Protein AF-A0A3B5AH09-F1 (afdb_monomer)

pLDDT: mean 79.64, std 13.55, range [48.19, 97.5]

Sequence (82 aa):
MKTKDAEKLKVFFSAVYAFGVWTTIGSLLYLRYMGRFEDIRDNPYRVVYETAHTKTVIVYKKDFVPYTTRLFNFFNSFTGNK

InterPro domains:
  IPR038831 Sma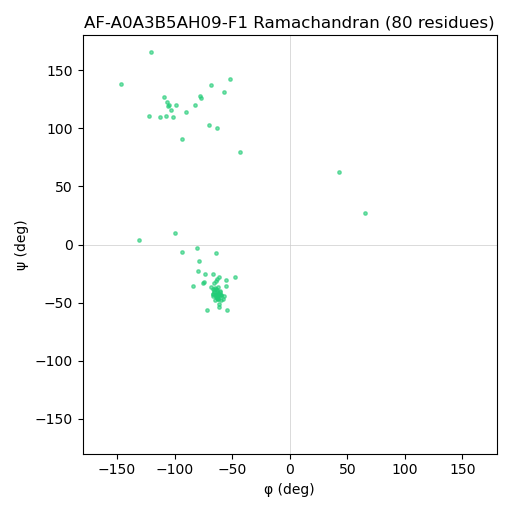ll integral membrane protein 26 [PTHR40386] (5-80)

Organism: NCBI:txid144197

Mean predicted aligned error: 15.62 Å

Secondary structure (DSSP, 8-state):
--HHHHHHHHHHHHHHHHHHHHHHHHHHHHHHHHHHHHTT---TTEEEEEETTEEEEEEPPTT---HHHHHHHHHHHHHT--

Foldseek 3Di:
DDPVVVVVVVVVVVVVVVVVVVVVVVVVVVCVVVVVVVVPDPQPQWDWDDDPPDIDTDHDDPPDDPPVNVVVVVVCVVVPDD

Nearest PDB structures (foldseek):
  7t10-assembly1_R  TM=3.585E-01  e=6.479E+00  Homo sapiens
  8y45-assembly1_A  TM=3.200E-01  e=9.081E+00  Homo sapiens

Solvent-accessible surface area (backbone atoms only — not comparable to full-atom values): 5063 Å² total; per-residue (Å²): 131,62,72,71,58,57,54,51,49,53,54,49,56,50,51,52,49,54,50,51,55,51,51,54,53,49,48,53,53,48,50,59,53,53,58,56,58,63,76,68,56,90,51,96,48,58,48,74,49,77,54,102,88,47,78,49,76,47,71,62,62,88,88,69,72,53,68,69,56,54,50,50,51,54,54,48,64,72,66,57,85,124

Radius of gyration: 25.63 Å; Cα contacts (8 Å, |Δi|>4): 23; chains: 1; bounding box: 50×52×58 Å

Structure (mmCIF, N/CA/C/O backbone):
data_AF-A0A3B5AH09-F1
#
_entry.id   AF-A0A3B5AH09-F1
#
loop_
_atom_site.group_PDB
_atom_site.id
_atom_site.type_symbol
_at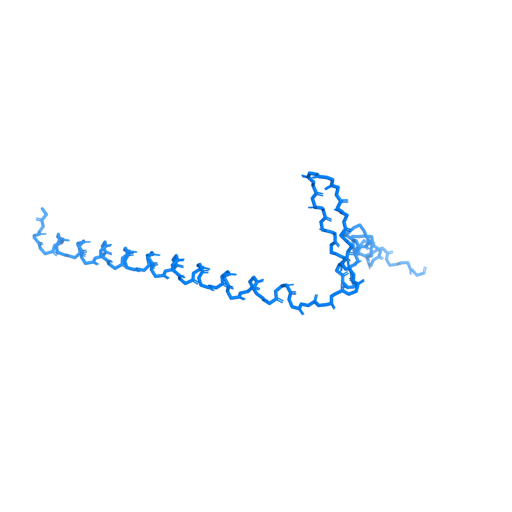om_site.label_atom_id
_atom_site.label_alt_id
_atom_site.label_comp_id
_atom_site.label_asym_id
_atom_site.label_entity_id
_atom_site.label_seq_id
_atom_site.pdbx_PDB_ins_code
_atom_site.Cartn_x
_atom_site.Cartn_y
_atom_site.Cartn_z
_atom_site.occupancy
_atom_site.B_iso_or_equiv
_atom_site.auth_seq_id
_atom_site.auth_comp_id
_atom_site.auth_asym_id
_atom_site.auth_atom_id
_atom_site.pdbx_PDB_model_num
ATOM 1 N N . MET A 1 1 ? -30.384 8.837 22.701 1.00 55.50 1 MET A N 1
ATOM 2 C CA . MET A 1 1 ? -29.146 8.027 22.602 1.00 55.50 1 MET A CA 1
ATOM 3 C C . MET A 1 1 ? -28.465 8.028 23.958 1.00 55.50 1 MET A C 1
ATOM 5 O O . MET A 1 1 ? -28.334 9.101 24.537 1.00 55.50 1 MET A O 1
ATOM 9 N N . LYS A 1 2 ? -28.105 6.859 24.506 1.00 73.94 2 LYS A N 1
ATOM 10 C CA . LYS A 1 2 ? -27.404 6.790 25.797 1.00 73.94 2 LYS A CA 1
ATOM 11 C C . LYS A 1 2 ? -25.997 7.363 25.618 1.00 73.94 2 LYS A C 1
ATOM 13 O O . LYS A 1 2 ? -25.322 7.058 24.643 1.00 73.94 2 LYS A O 1
ATOM 18 N N . THR A 1 3 ? -25.537 8.167 26.568 1.00 77.00 3 THR A N 1
ATOM 19 C CA . THR A 1 3 ? -24.202 8.797 26.549 1.00 77.00 3 THR A CA 1
ATOM 20 C C . THR A 1 3 ? -23.058 7.783 26.402 1.00 77.00 3 THR A C 1
ATOM 22 O O . THR A 1 3 ? -22.068 8.066 25.736 1.00 77.00 3 THR A O 1
ATOM 25 N N . LYS A 1 4 ? -23.245 6.558 26.910 1.00 77.19 4 LYS A N 1
ATOM 26 C CA . LYS A 1 4 ? -22.314 5.424 26.752 1.00 77.19 4 LYS A CA 1
ATOM 27 C C . LYS A 1 4 ? -22.122 4.969 25.299 1.00 77.19 4 LYS A C 1
ATOM 29 O O . LYS A 1 4 ? -21.053 4.474 24.949 1.00 77.19 4 LYS A O 1
ATOM 34 N N . ASP A 1 5 ? -23.128 5.139 24.444 1.00 81.19 5 ASP A N 1
ATOM 35 C CA . ASP A 1 5 ? -23.031 4.768 23.026 1.00 81.19 5 ASP A CA 1
ATOM 36 C C . ASP A 1 5 ? -22.179 5.785 22.253 1.00 81.19 5 ASP A C 1
ATOM 38 O O . ASP A 1 5 ? -21.429 5.422 21.347 1.00 81.19 5 ASP A O 1
ATOM 42 N N . ALA A 1 6 ? -22.228 7.057 22.663 1.00 83.31 6 ALA A N 1
ATOM 43 C CA . ALA A 1 6 ? -21.413 8.116 22.078 1.00 83.31 6 ALA A CA 1
ATOM 44 C C . ALA A 1 6 ? -19.917 7.936 22.391 1.00 83.31 6 ALA A C 1
ATOM 46 O O . ALA A 1 6 ? -19.072 8.200 21.537 1.00 83.31 6 ALA A O 1
ATOM 47 N N . GLU A 1 7 ? -19.575 7.453 23.586 1.00 87.12 7 GLU A N 1
ATOM 48 C CA . GLU A 1 7 ? -18.185 7.152 23.955 1.00 87.12 7 GLU A CA 1
ATOM 49 C C . GLU A 1 7 ? -17.617 5.980 23.148 1.00 87.12 7 GLU A C 1
ATOM 51 O O . GLU A 1 7 ? -16.507 6.077 22.622 1.00 87.12 7 GLU A O 1
ATOM 56 N N . LYS A 1 8 ? -18.398 4.908 22.956 1.00 89.69 8 LYS A N 1
ATOM 57 C CA . LYS A 1 8 ? -17.990 3.769 22.116 1.00 89.69 8 LYS A CA 1
ATOM 58 C C . LYS A 1 8 ? -17.728 4.174 20.666 1.00 89.69 8 LYS A C 1
ATOM 60 O O . LYS A 1 8 ? -16.749 3.717 20.080 1.00 89.69 8 LYS A O 1
ATOM 65 N N . LEU A 1 9 ? -18.561 5.051 20.102 1.00 88.81 9 LEU A N 1
ATOM 66 C CA . LEU A 1 9 ? -18.372 5.561 18.742 1.00 88.81 9 LEU A CA 1
ATOM 67 C C . LEU A 1 9 ? -17.054 6.328 18.598 1.00 88.81 9 LEU A C 1
ATOM 69 O O . LEU A 1 9 ? -16.327 6.103 17.635 1.00 88.81 9 LEU A O 1
ATOM 73 N N . LYS A 1 10 ? -16.692 7.172 19.571 1.00 92.88 10 LYS A N 1
ATOM 74 C CA . LYS A 1 10 ? -15.407 7.896 19.555 1.00 92.88 10 LYS A CA 1
ATOM 75 C C . LYS A 1 10 ? -14.211 6.944 19.558 1.00 92.88 10 LYS A C 1
ATOM 77 O O . LYS A 1 10 ? -13.272 7.140 18.790 1.00 92.88 10 LYS A O 1
ATOM 82 N N . VAL A 1 11 ? -14.260 5.902 20.389 1.00 94.44 11 VAL A N 1
ATOM 83 C CA . VAL A 1 11 ? -13.203 4.880 20.452 1.00 94.44 11 VAL A CA 1
ATOM 84 C C . VAL A 1 11 ? -13.102 4.117 19.131 1.00 94.44 11 VAL A C 1
ATOM 86 O O . VAL A 1 11 ? -12.000 3.929 18.622 1.00 94.4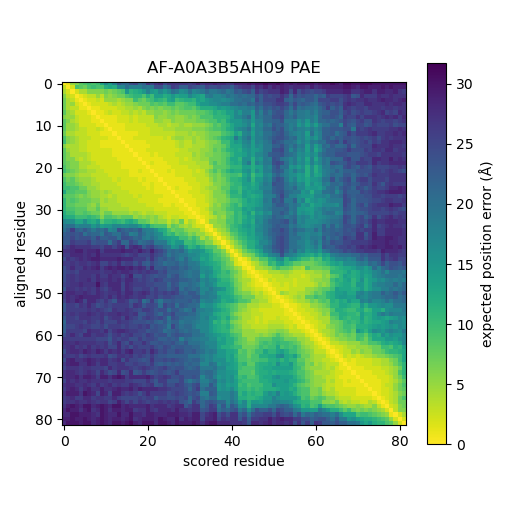4 11 VAL A O 1
ATOM 89 N N . PHE A 1 12 ? -14.237 3.741 18.538 1.00 92.88 12 PHE A N 1
ATOM 90 C CA . PHE A 1 12 ? -14.267 3.068 17.242 1.00 92.88 12 PHE A CA 1
ATOM 91 C C . PHE A 1 12 ? -13.663 3.932 16.127 1.00 92.88 12 PHE A C 1
ATOM 93 O O . PHE A 1 12 ? -12.758 3.481 15.430 1.00 92.88 12 PHE A O 1
ATOM 100 N N . PHE A 1 13 ? -14.097 5.189 15.989 1.00 95.69 13 PHE A N 1
ATOM 101 C CA . PHE A 1 13 ? -13.559 6.089 14.965 1.00 95.69 13 PHE A CA 1
ATOM 102 C C . PHE A 1 13 ? -12.061 6.363 15.155 1.00 95.69 13 PHE A C 1
ATOM 104 O O . PHE A 1 13 ? -11.324 6.406 14.171 1.00 95.69 13 PHE A O 1
ATOM 111 N N . SER A 1 14 ? -11.594 6.475 16.403 1.00 95.31 14 SER A N 1
ATOM 112 C CA . SER A 1 14 ? -10.165 6.597 16.716 1.00 95.31 14 SER A CA 1
ATOM 113 C C . SER A 1 14 ? -9.373 5.359 16.276 1.00 95.31 14 SER A C 1
ATOM 115 O O . SER A 1 14 ? -8.346 5.483 15.608 1.00 95.31 14 SER A O 1
ATOM 117 N N . ALA A 1 15 ? -9.881 4.157 16.571 1.00 96.38 15 ALA A N 1
ATOM 118 C CA . ALA A 1 15 ? -9.244 2.906 16.165 1.00 96.38 15 ALA A CA 1
ATOM 119 C C . ALA A 1 15 ? -9.178 2.759 14.635 1.00 96.38 15 ALA A C 1
ATOM 121 O O . ALA A 1 15 ? -8.133 2.388 14.099 1.00 96.38 15 ALA A O 1
ATOM 122 N N . VAL A 1 16 ? -10.258 3.103 13.924 1.00 97.06 16 VAL A N 1
ATOM 123 C CA . VAL A 1 16 ? -10.300 3.085 12.451 1.00 97.06 16 VAL A CA 1
ATOM 124 C C . VAL A 1 16 ? -9.289 4.069 11.862 1.00 97.06 16 VAL A C 1
ATOM 126 O O . VAL A 1 16 ? -8.577 3.721 10.921 1.00 97.06 16 VAL A O 1
ATOM 129 N N . TYR A 1 17 ? -9.176 5.270 12.434 1.00 96.31 17 TYR A N 1
ATOM 130 C CA . TYR A 1 17 ? -8.205 6.266 11.985 1.00 96.31 17 TYR A CA 1
ATOM 131 C C . TYR A 1 17 ? -6.762 5.798 12.200 1.00 96.31 17 TYR A C 1
ATOM 133 O O . TYR A 1 17 ? -5.954 5.847 11.274 1.00 96.31 17 TYR A O 1
ATOM 141 N N . ALA A 1 18 ? -6.446 5.292 13.395 1.00 96.75 18 ALA A N 1
ATOM 142 C CA . ALA A 1 18 ? -5.117 4.778 13.712 1.00 96.75 18 ALA A CA 1
ATOM 143 C C . ALA A 1 18 ? -4.725 3.613 12.791 1.00 96.75 18 ALA A C 1
ATOM 145 O O . ALA A 1 18 ? -3.613 3.591 12.261 1.00 96.75 18 ALA A O 1
ATOM 146 N N . PHE A 1 19 ? -5.653 2.684 12.547 1.00 97.50 19 PHE A N 1
ATOM 147 C CA . PHE A 1 19 ? -5.439 1.577 11.621 1.00 97.50 19 PHE A CA 1
ATOM 148 C C . PHE A 1 19 ? -5.205 2.078 10.192 1.00 97.50 19 PHE A C 1
ATOM 150 O O . PHE A 1 19 ? -4.227 1.686 9.560 1.00 97.50 19 PHE A O 1
ATOM 157 N N . GLY A 1 20 ? -6.042 3.003 9.713 1.00 96.88 20 GLY A N 1
ATOM 158 C CA . GLY A 1 20 ? -5.886 3.629 8.403 1.00 96.88 20 GLY A CA 1
ATOM 159 C C . GLY A 1 20 ? -4.500 4.246 8.236 1.00 96.88 20 GLY A C 1
ATOM 160 O O . GLY A 1 20 ? -3.750 3.826 7.360 1.00 96.88 20 GLY A O 1
ATOM 161 N N . VAL A 1 21 ? -4.106 5.154 9.132 1.00 97.50 21 VAL A N 1
ATOM 162 C CA . VAL A 1 21 ? -2.792 5.818 9.087 1.00 97.50 21 VAL A CA 1
ATOM 163 C C . VAL A 1 21 ? -1.642 4.807 9.103 1.00 97.50 21 VAL A C 1
ATOM 165 O O . VAL A 1 21 ? -0.709 4.928 8.305 1.00 97.50 21 VAL A O 1
ATOM 168 N N . TRP A 1 22 ? -1.711 3.781 9.956 1.00 95.75 22 TRP A N 1
ATOM 169 C CA . TRP A 1 22 ? -0.659 2.767 10.039 1.00 95.75 22 TRP A CA 1
ATOM 170 C C . TRP A 1 22 ? -0.556 1.918 8.766 1.00 95.75 22 TRP A C 1
ATOM 172 O O . TRP A 1 22 ? 0.551 1.635 8.307 1.00 95.75 22 TRP A O 1
ATOM 182 N N . THR A 1 23 ? -1.684 1.566 8.139 1.00 96.19 23 THR A N 1
ATOM 183 C CA . THR A 1 23 ? -1.677 0.837 6.858 1.00 96.19 23 THR A CA 1
ATOM 184 C C . THR A 1 23 ? -1.090 1.667 5.719 1.00 96.19 23 THR A C 1
ATOM 186 O O . THR A 1 23 ? -0.308 1.136 4.929 1.00 96.19 23 THR A O 1
ATOM 189 N N . THR A 1 24 ? -1.378 2.971 5.655 1.00 96.06 24 THR A N 1
ATOM 190 C CA . THR A 1 24 ? -0.812 3.857 4.626 1.00 96.06 24 THR A CA 1
ATOM 191 C C . THR A 1 24 ? 0.697 4.012 4.798 1.00 96.06 24 THR A C 1
ATOM 193 O O . THR A 1 24 ? 1.442 3.897 3.824 1.00 96.06 24 THR A O 1
ATOM 196 N N . ILE A 1 25 ? 1.165 4.211 6.037 1.00 96.44 25 ILE A N 1
ATOM 197 C CA . ILE A 1 25 ? 2.599 4.289 6.357 1.00 96.44 25 ILE A CA 1
ATOM 198 C C . ILE A 1 25 ? 3.291 2.960 6.032 1.00 96.44 25 ILE A C 1
ATOM 200 O O . IL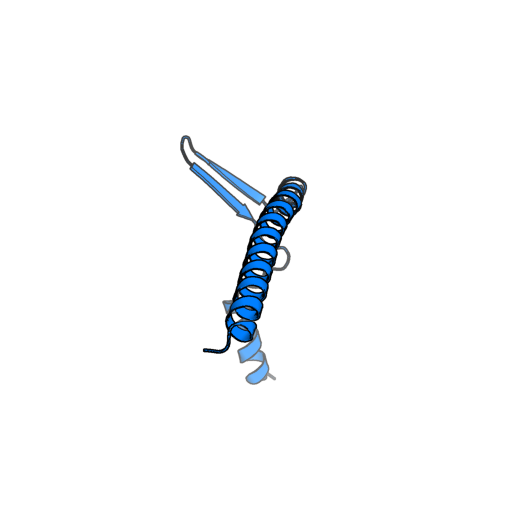E A 1 25 ? 4.334 2.955 5.377 1.00 96.44 25 ILE A O 1
ATOM 204 N N . GLY A 1 26 ? 2.698 1.834 6.437 1.00 94.44 26 GLY A N 1
ATOM 205 C CA . GLY A 1 26 ? 3.210 0.498 6.137 1.00 94.44 26 GLY A CA 1
ATOM 206 C C . GLY A 1 26 ? 3.311 0.233 4.635 1.00 94.44 26 GLY A C 1
ATOM 207 O O . GLY A 1 26 ? 4.340 -0.252 4.174 1.00 94.44 26 GLY A O 1
ATOM 208 N N . SER A 1 27 ? 2.296 0.624 3.860 1.00 92.44 27 SER A N 1
ATOM 209 C CA . SER A 1 27 ? 2.293 0.509 2.397 1.00 92.44 27 SER A CA 1
ATOM 210 C C . SER A 1 27 ? 3.398 1.351 1.753 1.00 92.44 27 SER A C 1
ATOM 212 O O . SER A 1 27 ? 4.158 0.849 0.925 1.00 92.44 27 SER A O 1
ATOM 214 N N . LEU A 1 28 ? 3.570 2.605 2.186 1.00 91.88 28 LEU A N 1
ATOM 215 C CA . LEU A 1 28 ? 4.640 3.475 1.686 1.00 91.88 28 LEU A CA 1
ATOM 216 C C . LEU A 1 28 ? 6.034 2.918 2.002 1.00 91.88 28 LEU A C 1
ATOM 218 O O . LEU A 1 28 ? 6.914 2.925 1.138 1.00 91.88 28 LEU A O 1
ATOM 222 N N . LEU A 1 29 ? 6.245 2.409 3.219 1.00 92.19 29 LEU A N 1
ATOM 223 C CA . LEU A 1 29 ? 7.506 1.770 3.600 1.00 92.19 29 LEU A CA 1
ATOM 224 C C . LEU A 1 29 ? 7.743 0.473 2.820 1.00 92.19 29 LEU A C 1
ATOM 226 O O . LEU A 1 29 ? 8.861 0.246 2.358 1.00 92.19 29 LEU A O 1
ATOM 230 N N . TYR A 1 30 ? 6.705 -0.340 2.623 1.00 89.50 30 TYR A N 1
ATOM 231 C CA . TYR A 1 30 ? 6.772 -1.577 1.849 1.00 89.50 30 TYR A CA 1
ATOM 232 C C . TYR A 1 30 ? 7.134 -1.312 0.385 1.00 89.50 30 TYR A C 1
ATOM 234 O O . TYR A 1 30 ? 8.054 -1.940 -0.135 1.00 89.50 30 TYR A O 1
ATOM 242 N N . LEU A 1 31 ? 6.489 -0.336 -0.260 1.00 87.19 31 LEU A N 1
ATOM 243 C CA . LEU A 1 31 ? 6.809 0.068 -1.631 1.00 87.19 31 LEU A CA 1
ATOM 244 C C . LEU A 1 31 ? 8.226 0.633 -1.737 1.00 87.19 31 LEU A C 1
ATOM 246 O O . LEU A 1 31 ? 8.954 0.295 -2.667 1.00 87.19 31 LEU A O 1
ATOM 250 N N . ARG A 1 32 ? 8.666 1.442 -0.765 1.00 82.50 32 ARG A N 1
ATOM 251 C CA . ARG A 1 32 ? 10.042 1.959 -0.740 1.00 82.50 32 ARG A CA 1
ATOM 252 C C . ARG A 1 32 ? 11.079 0.853 -0.536 1.00 82.50 32 ARG A C 1
ATOM 254 O O . ARG A 1 32 ? 12.193 0.975 -1.041 1.00 82.50 32 ARG A O 1
ATOM 261 N N . TYR A 1 33 ? 10.740 -0.187 0.220 1.00 79.44 33 TYR A N 1
ATOM 262 C CA . TYR A 1 33 ? 11.590 -1.354 0.422 1.00 79.44 33 TYR A CA 1
ATOM 263 C C . TYR A 1 33 ? 11.642 -2.209 -0.849 1.00 79.44 33 TYR A C 1
ATOM 265 O O . TYR A 1 33 ? 12.722 -2.377 -1.405 1.00 79.44 33 TYR A O 1
ATOM 273 N N . MET A 1 34 ? 10.492 -2.655 -1.369 1.00 72.75 34 MET A N 1
ATOM 274 C CA . MET A 1 34 ? 10.382 -3.476 -2.586 1.00 72.75 34 MET A CA 1
ATOM 275 C C . MET A 1 34 ? 10.942 -2.783 -3.834 1.00 72.75 34 MET A C 1
ATOM 277 O O . MET A 1 34 ? 11.670 -3.418 -4.592 1.00 72.75 34 MET A O 1
ATOM 281 N N . GLY A 1 35 ? 10.708 -1.478 -4.004 1.00 64.00 35 GLY A N 1
ATOM 282 C CA . GLY A 1 35 ? 11.250 -0.707 -5.127 1.00 64.00 35 GLY A CA 1
ATOM 283 C C . GLY A 1 35 ? 12.782 -0.665 -5.160 1.00 64.00 35 GLY A C 1
ATOM 284 O O . GLY A 1 35 ? 13.367 -0.623 -6.236 1.00 64.00 35 GLY A O 1
ATOM 285 N N . ARG A 1 36 ? 13.463 -0.774 -4.005 1.00 55.59 36 ARG A N 1
ATOM 286 C CA . ARG A 1 36 ? 14.932 -0.922 -3.979 1.00 55.59 36 ARG A CA 1
ATOM 287 C C . ARG A 1 36 ? 15.402 -2.313 -4.407 1.00 55.59 36 ARG A C 1
ATOM 289 O O . ARG A 1 36 ? 16.526 -2.428 -4.877 1.00 55.59 36 ARG A O 1
ATOM 296 N N . PHE A 1 37 ? 14.590 -3.362 -4.258 1.00 52.09 37 PHE A N 1
ATOM 297 C CA . PHE A 1 37 ? 14.959 -4.708 -4.725 1.00 52.09 37 PHE A CA 1
ATOM 298 C C . PHE A 1 37 ? 14.763 -4.890 -6.230 1.00 52.09 37 PHE A C 1
ATOM 300 O O . PHE A 1 37 ? 15.411 -5.759 -6.814 1.00 52.09 37 PHE A O 1
ATOM 307 N N . GLU A 1 38 ? 13.897 -4.093 -6.857 1.00 53.53 38 GLU A N 1
ATOM 308 C CA . GLU A 1 38 ? 13.654 -4.151 -8.302 1.00 53.53 38 GLU A CA 1
ATOM 309 C C . GLU A 1 38 ? 14.800 -3.535 -9.118 1.00 53.53 38 GLU A C 1
ATOM 311 O O . GLU A 1 38 ? 15.142 -4.071 -10.171 1.00 53.53 38 GLU A O 1
ATOM 316 N N . ASP A 1 39 ? 15.477 -2.506 -8.596 1.00 54.12 39 ASP A N 1
ATOM 317 C CA . ASP A 1 39 ? 16.650 -1.900 -9.249 1.00 54.12 39 ASP A CA 1
ATOM 318 C C . ASP A 1 39 ? 17.959 -2.703 -9.074 1.00 54.12 39 ASP A C 1
ATOM 320 O O . ASP A 1 39 ? 18.917 -2.469 -9.806 1.00 54.12 39 ASP A O 1
ATOM 324 N N . ILE A 1 40 ? 18.018 -3.676 -8.152 1.00 50.19 40 ILE A N 1
ATOM 325 C CA . ILE A 1 40 ? 19.246 -4.453 -7.854 1.00 50.19 40 ILE A CA 1
ATOM 326 C C . ILE A 1 40 ? 19.331 -5.767 -8.657 1.00 50.19 40 ILE A C 1
ATOM 328 O O . ILE A 1 40 ? 20.354 -6.450 -8.642 1.00 50.19 40 ILE A O 1
ATOM 332 N N . ARG A 1 41 ? 18.294 -6.151 -9.409 1.00 50.22 41 ARG A N 1
ATOM 333 C CA . ARG A 1 41 ? 18.349 -7.375 -10.223 1.00 50.22 41 ARG A CA 1
ATOM 334 C C . ARG A 1 41 ? 18.797 -7.045 -11.633 1.00 50.22 41 ARG A C 1
ATOM 336 O O . ARG A 1 41 ? 17.982 -6.761 -12.504 1.00 50.22 41 ARG A O 1
ATOM 343 N N . ASP A 1 42 ? 20.109 -7.120 -11.800 1.00 56.59 42 ASP A N 1
ATOM 344 C CA . ASP A 1 42 ? 20.857 -7.341 -13.034 1.00 56.59 42 ASP A CA 1
ATOM 345 C C . ASP A 1 42 ? 20.179 -8.446 -13.875 1.00 56.59 42 ASP A C 1
ATOM 347 O O . ASP A 1 42 ? 20.466 -9.639 -13.769 1.00 56.59 42 ASP A O 1
ATOM 351 N N . ASN A 1 43 ? 19.119 -8.067 -14.590 1.00 57.44 43 ASN A N 1
ATOM 352 C CA . ASN A 1 43 ? 18.244 -8.985 -15.297 1.00 57.44 43 ASN A CA 1
ATOM 353 C C . ASN A 1 43 ? 18.638 -8.941 -16.778 1.00 57.44 43 ASN A C 1
ATOM 355 O O . ASN A 1 43 ? 18.342 -7.940 -17.437 1.00 57.44 43 ASN A O 1
ATOM 359 N N . PRO A 1 44 ? 19.246 -10.008 -17.333 1.00 62.47 44 PRO A N 1
ATOM 360 C CA . PRO A 1 44 ? 19.697 -10.036 -18.728 1.00 62.47 44 PRO A CA 1
ATOM 361 C C . PRO A 1 44 ? 18.542 -9.930 -19.741 1.00 62.47 44 PRO A C 1
ATOM 363 O O . PRO A 1 44 ? 18.773 -9.790 -20.937 1.00 62.47 44 PRO A O 1
ATOM 366 N N . TYR A 1 45 ? 17.292 -9.984 -19.272 1.00 62.72 45 TYR A N 1
ATOM 367 C CA . TYR A 1 45 ? 16.071 -9.874 -20.069 1.00 62.72 45 TYR A CA 1
A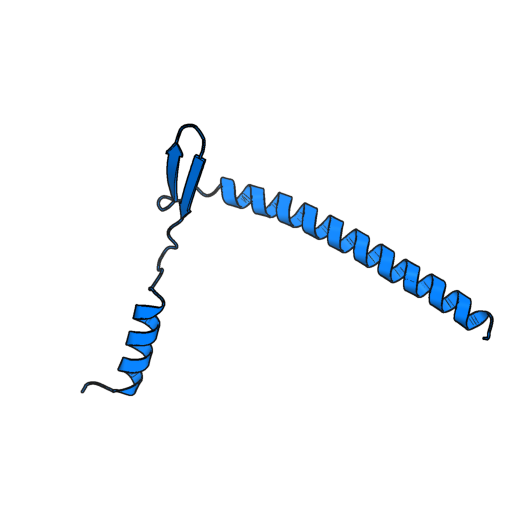TOM 368 C C . TYR A 1 45 ? 15.423 -8.479 -20.026 1.00 62.72 45 TYR A C 1
ATOM 370 O O . TYR A 1 45 ? 14.280 -8.314 -20.468 1.00 62.72 45 TYR A O 1
ATOM 378 N N . ARG A 1 46 ? 16.110 -7.480 -19.459 1.00 66.69 46 ARG A N 1
ATOM 379 C CA . ARG A 1 46 ? 15.669 -6.082 -19.454 1.00 66.69 46 ARG A CA 1
ATOM 380 C C . ARG A 1 46 ? 16.218 -5.376 -20.690 1.00 66.69 46 ARG A C 1
ATOM 382 O O . ARG A 1 46 ? 17.418 -5.151 -20.795 1.00 66.69 46 ARG A O 1
ATOM 389 N N . VAL A 1 47 ? 15.331 -4.975 -21.594 1.00 74.19 47 VAL A N 1
ATOM 390 C CA . VAL A 1 47 ? 15.681 -4.131 -22.741 1.00 74.19 47 VAL A CA 1
ATOM 391 C C . VAL A 1 47 ? 15.152 -2.729 -22.472 1.00 74.19 47 VAL A C 1
ATOM 393 O O . VAL A 1 47 ? 13.951 -2.534 -22.271 1.00 74.19 47 VAL A O 1
ATOM 396 N N . VAL A 1 48 ? 16.056 -1.754 -22.414 1.00 77.69 48 VAL A N 1
ATOM 397 C CA . VAL A 1 48 ? 15.711 -0.346 -22.202 1.00 77.69 48 VAL A CA 1
ATOM 398 C C . VAL A 1 48 ? 15.888 0.395 -23.518 1.00 77.69 48 VAL A C 1
ATOM 400 O O . VAL A 1 48 ? 16.976 0.400 -24.087 1.00 77.69 48 VAL A O 1
ATOM 403 N N . TYR A 1 49 ? 14.819 1.035 -23.979 1.00 77.12 49 TYR A N 1
ATOM 404 C CA . TYR A 1 49 ? 14.863 1.971 -25.095 1.00 77.12 49 TYR A CA 1
ATOM 405 C C . TYR A 1 49 ? 14.798 3.385 -24.524 1.00 77.12 49 TYR A C 1
ATOM 407 O O . TYR A 1 49 ? 13.802 3.760 -23.899 1.00 77.12 49 TYR A O 1
ATOM 415 N N . GLU A 1 50 ? 15.864 4.159 -24.716 1.00 80.50 50 GLU A N 1
ATOM 416 C CA . GLU A 1 50 ? 15.931 5.560 -24.301 1.00 80.50 50 GLU A CA 1
ATOM 417 C C . GLU A 1 50 ? 15.891 6.464 -25.537 1.00 80.50 50 GLU A C 1
ATOM 419 O O . GLU A 1 50 ? 16.642 6.289 -26.493 1.00 80.50 50 GLU A O 1
ATOM 424 N N . THR A 1 51 ? 14.965 7.417 -25.535 1.00 83.75 51 THR A N 1
ATOM 425 C CA . THR A 1 51 ? 14.851 8.511 -26.510 1.00 83.75 51 THR A CA 1
ATOM 426 C C . THR A 1 51 ? 14.953 9.832 -25.745 1.00 83.75 51 THR A C 1
ATOM 428 O O . THR A 1 51 ? 14.799 9.847 -24.526 1.00 83.75 51 THR A O 1
ATOM 431 N N . ALA A 1 52 ? 15.167 10.954 -26.438 1.00 83.56 52 ALA A N 1
ATOM 432 C CA . ALA A 1 52 ? 15.359 12.280 -25.836 1.00 83.56 52 ALA A CA 1
ATOM 433 C C . ALA A 1 52 ? 14.326 12.675 -24.755 1.00 83.56 52 ALA A C 1
ATOM 435 O O . ALA A 1 52 ? 14.648 13.446 -23.854 1.00 83.56 52 ALA A O 1
ATOM 436 N N . HIS A 1 53 ? 13.098 12.148 -24.820 1.00 87.88 53 HIS A N 1
ATOM 437 C CA . HIS A 1 53 ? 12.016 12.487 -23.889 1.00 87.88 53 HIS A CA 1
ATOM 438 C C . HIS A 1 53 ? 11.288 11.274 -23.299 1.00 87.88 53 HIS A C 1
ATOM 440 O O . HIS A 1 53 ? 10.287 11.436 -22.603 1.00 87.88 53 HIS A O 1
ATOM 446 N N . THR A 1 54 ? 11.713 10.044 -23.595 1.00 81.06 54 THR A N 1
ATOM 447 C CA . THR A 1 54 ? 10.951 8.851 -23.197 1.00 81.06 54 THR A CA 1
ATOM 448 C C . THR A 1 54 ? 11.878 7.691 -22.887 1.00 81.06 54 THR A C 1
ATOM 450 O O . THR A 1 54 ? 12.836 7.434 -23.613 1.00 81.06 54 THR A O 1
ATOM 453 N N . LYS A 1 55 ? 11.559 6.974 -21.807 1.00 85.44 55 LYS A N 1
ATOM 454 C CA . LYS A 1 55 ? 12.249 5.760 -21.382 1.00 85.44 55 LYS A CA 1
ATOM 455 C C . LYS A 1 55 ? 11.245 4.618 -21.317 1.00 85.44 55 LYS A C 1
ATOM 457 O O . LYS A 1 55 ? 10.386 4.599 -20.438 1.00 85.44 55 LYS A O 1
ATOM 462 N N . THR A 1 56 ? 11.374 3.666 -22.234 1.00 83.56 56 THR A N 1
ATOM 463 C CA . THR A 1 56 ? 10.543 2.458 -22.269 1.00 83.56 56 THR A CA 1
ATOM 464 C C . THR A 1 56 ? 11.366 1.280 -21.769 1.00 83.56 56 THR A C 1
ATOM 466 O O . THR A 1 56 ? 12.402 0.948 -22.343 1.00 83.56 56 THR A O 1
ATOM 469 N N . VAL A 1 57 ? 10.908 0.639 -20.695 1.00 80.19 57 VAL A N 1
ATOM 470 C CA . VAL A 1 57 ? 11.568 -0.531 -20.103 1.00 80.19 57 VAL A CA 1
ATOM 471 C C . VAL A 1 57 ? 10.728 -1.767 -20.409 1.00 80.19 57 VAL A C 1
ATOM 473 O O . VAL A 1 57 ? 9.635 -1.920 -19.868 1.00 80.19 57 VAL A O 1
ATOM 476 N N . ILE A 1 58 ? 11.239 -2.650 -21.267 1.00 78.12 58 ILE A N 1
ATOM 477 C CA . ILE A 1 58 ? 10.621 -3.946 -21.561 1.00 78.12 58 ILE A CA 1
ATOM 478 C C . ILE A 1 58 ? 11.343 -5.007 -20.732 1.00 78.12 58 ILE A C 1
ATOM 480 O O . ILE A 1 58 ? 12.553 -5.189 -20.863 1.00 78.12 58 ILE A O 1
ATOM 484 N N . VAL A 1 59 ? 10.610 -5.706 -19.865 1.00 77.19 59 VAL A N 1
ATOM 485 C CA . VAL A 1 59 ? 11.147 -6.804 -19.050 1.00 77.19 59 VAL A CA 1
ATOM 486 C C . VAL A 1 59 ? 10.508 -8.104 -19.513 1.00 77.19 59 VAL A C 1
ATOM 488 O O . VAL A 1 59 ? 9.321 -8.335 -19.275 1.00 77.19 59 VAL A O 1
ATOM 491 N N . TYR A 1 60 ? 11.284 -8.968 -20.166 1.00 72.31 60 TYR A N 1
ATOM 492 C CA . TYR A 1 60 ? 10.794 -10.295 -20.528 1.00 72.31 60 TYR A CA 1
ATOM 493 C C . TYR A 1 60 ? 10.817 -11.208 -19.299 1.00 72.31 60 TYR A C 1
ATOM 495 O O . TYR A 1 60 ? 11.829 -11.339 -18.607 1.00 72.31 60 TYR A O 1
ATOM 503 N N . LYS A 1 61 ? 9.681 -11.847 -19.007 1.00 72.44 61 LYS A N 1
ATOM 504 C CA . LYS A 1 61 ? 9.579 -12.821 -17.919 1.00 72.44 61 LYS A CA 1
ATOM 505 C C . LYS A 1 61 ? 10.199 -14.143 -18.373 1.00 72.44 61 LYS A C 1
ATOM 507 O O . LYS A 1 61 ? 9.799 -14.693 -19.399 1.00 72.44 61 LYS A O 1
ATOM 512 N N . LYS A 1 62 ? 11.152 -14.659 -17.593 1.00 66.94 62 LYS A N 1
ATOM 513 C CA . LYS A 1 62 ? 11.730 -15.990 -17.811 1.00 66.94 62 LYS A CA 1
ATOM 514 C C . LYS A 1 62 ? 10.601 -17.034 -17.797 1.00 66.94 62 LYS A C 1
ATOM 516 O O . LYS A 1 62 ? 9.733 -16.978 -16.926 1.00 66.94 62 LYS A O 1
ATOM 521 N N . ASP A 1 63 ? 10.582 -17.908 -18.802 1.00 70.69 63 ASP A N 1
ATOM 522 C CA . ASP A 1 63 ? 9.576 -18.966 -19.003 1.00 70.69 63 ASP A CA 1
ATOM 523 C C . ASP A 1 63 ? 8.144 -18.464 -19.291 1.00 70.69 63 ASP A C 1
ATOM 525 O O . ASP A 1 63 ? 7.142 -19.130 -19.006 1.00 70.69 63 ASP A O 1
ATOM 529 N N . PHE A 1 64 ? 8.009 -17.267 -19.875 1.00 76.19 64 PHE A N 1
ATOM 530 C CA . PHE A 1 64 ? 6.707 -16.770 -20.310 1.00 76.19 64 PHE A CA 1
ATOM 531 C C . PHE A 1 64 ? 6.182 -17.546 -21.522 1.00 76.19 64 PHE A C 1
ATOM 533 O O . PHE A 1 64 ? 6.563 -17.302 -22.662 1.00 76.19 64 PHE A O 1
ATOM 540 N N . VAL A 1 65 ? 5.239 -18.448 -21.270 1.00 75.44 65 VAL A N 1
ATOM 541 C CA . VAL A 1 65 ? 4.394 -19.038 -22.312 1.00 75.44 65 VAL A CA 1
ATOM 542 C C . VAL A 1 65 ? 3.242 -18.068 -22.611 1.00 75.44 65 VAL A C 1
ATOM 544 O O . VAL A 1 65 ? 2.467 -17.799 -21.680 1.00 75.44 65 VAL A O 1
ATOM 547 N N . PRO A 1 66 ? 3.095 -17.5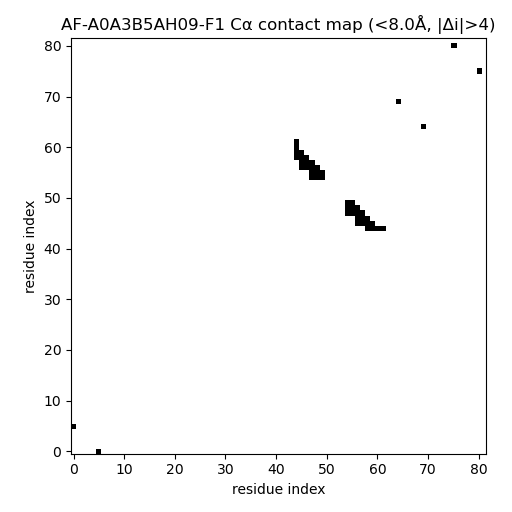60 -23.855 1.00 82.00 66 PRO A N 1
ATOM 548 C CA . PRO A 1 66 ? 1.987 -16.690 -24.240 1.00 82.00 66 PRO A CA 1
ATOM 549 C C . PRO A 1 66 ? 0.634 -17.294 -23.862 1.00 82.00 66 PRO A C 1
ATOM 551 O O . PRO A 1 66 ? 0.435 -18.505 -23.969 1.00 82.00 66 PRO A O 1
ATOM 554 N N . TYR A 1 67 ? -0.317 -16.460 -23.433 1.00 80.94 67 TYR A N 1
ATOM 555 C CA . TYR A 1 67 ? -1.658 -16.933 -23.066 1.00 80.94 67 TYR A CA 1
ATOM 556 C C . TYR A 1 67 ? -2.325 -17.713 -24.199 1.00 80.94 67 TYR A C 1
ATOM 558 O O . TYR A 1 67 ? -2.980 -18.714 -23.937 1.00 80.94 67 TYR A O 1
ATOM 566 N N . THR A 1 68 ? -2.086 -17.310 -25.446 1.00 84.19 68 THR A N 1
ATOM 567 C CA . THR A 1 68 ? -2.527 -18.027 -26.647 1.00 84.19 68 THR A CA 1
ATOM 568 C C . THR A 1 68 ? -1.991 -19.456 -26.685 1.00 84.19 68 THR A C 1
ATOM 570 O O . THR A 1 68 ? -2.766 -20.388 -26.868 1.00 84.19 68 THR A O 1
ATOM 573 N N . THR A 1 69 ? -0.697 -19.654 -26.422 1.00 83.06 69 THR A N 1
ATOM 574 C CA . THR A 1 69 ? -0.067 -20.980 -26.345 1.00 83.06 69 THR A CA 1
ATOM 575 C C . THR A 1 69 ? -0.615 -21.803 -25.178 1.00 83.06 69 THR A C 1
ATOM 577 O O . THR A 1 69 ? -0.835 -23.001 -25.329 1.00 83.06 69 THR A O 1
ATOM 580 N N . ARG A 1 70 ? -0.899 -21.182 -24.024 1.00 84.81 70 ARG A N 1
ATOM 581 C CA . ARG A 1 70 ? -1.531 -21.881 -22.887 1.00 84.81 70 ARG A CA 1
ATOM 582 C C . ARG A 1 70 ? -2.934 -22.362 -23.234 1.00 84.81 70 ARG A C 1
ATOM 584 O O . ARG A 1 70 ? -3.272 -23.501 -22.934 1.00 84.81 70 ARG A O 1
ATOM 591 N N . LEU A 1 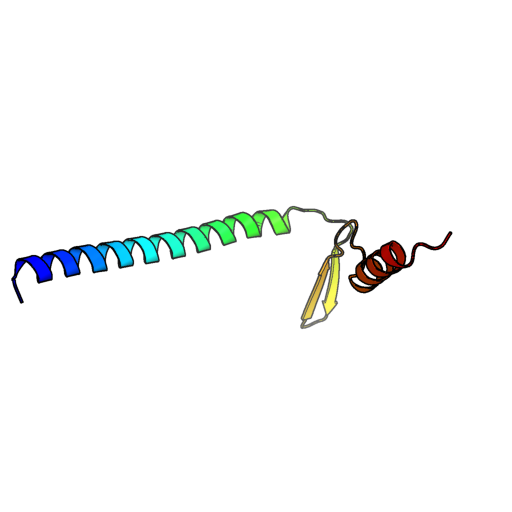71 ? -3.724 -21.505 -23.875 1.00 86.12 71 LEU A N 1
ATOM 592 C CA . LEU A 1 71 ? -5.086 -21.822 -24.287 1.00 86.12 71 LEU A CA 1
ATOM 593 C C . LEU A 1 71 ? -5.092 -22.909 -25.369 1.00 86.12 71 LEU A C 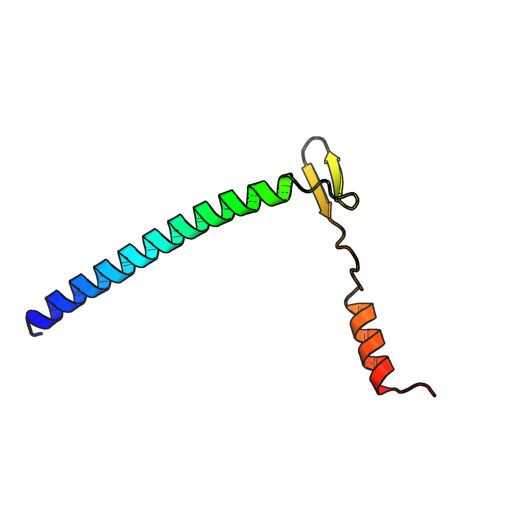1
ATOM 595 O O . LEU A 1 71 ? -5.854 -23.863 -25.273 1.00 86.12 71 LEU A O 1
ATOM 599 N N . PHE A 1 72 ? -4.189 -22.814 -26.346 1.00 85.75 72 PHE A N 1
ATOM 600 C CA . PHE A 1 72 ? -3.998 -23.829 -27.380 1.00 85.75 72 PHE A CA 1
ATOM 601 C C . PHE A 1 72 ? -3.617 -25.189 -26.785 1.00 85.75 72 PHE A C 1
ATOM 603 O O . PHE A 1 72 ? -4.245 -26.193 -27.104 1.00 85.75 72 PHE A O 1
ATOM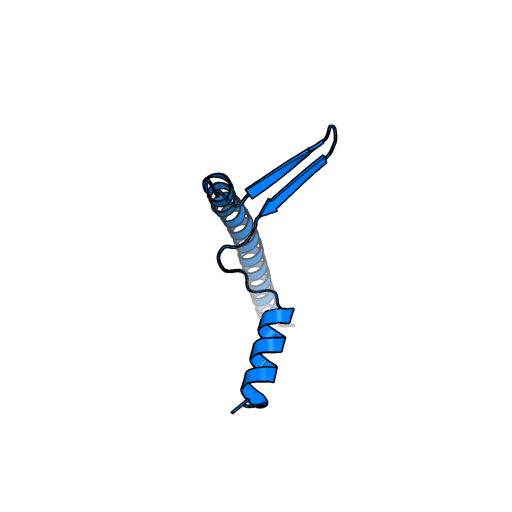 610 N N . ASN A 1 73 ? -2.649 -25.227 -25.864 1.00 84.75 73 ASN A N 1
ATOM 611 C CA . ASN A 1 73 ? -2.256 -26.461 -25.181 1.00 84.75 73 ASN A CA 1
ATOM 612 C C . ASN A 1 73 ? -3.389 -27.026 -24.313 1.00 84.75 73 ASN A C 1
ATOM 614 O O . ASN A 1 73 ? -3.580 -28.238 -24.282 1.00 84.75 73 ASN A O 1
ATOM 618 N N . PHE A 1 74 ? -4.161 -26.164 -23.645 1.00 86.31 74 PHE A N 1
ATOM 619 C CA . PHE A 1 74 ? -5.341 -26.565 -22.884 1.00 86.31 74 PHE A CA 1
ATOM 620 C C . PHE A 1 74 ? -6.377 -27.218 -23.799 1.00 86.31 74 PHE A C 1
ATOM 622 O O . PHE A 1 74 ? -6.743 -28.363 -23.567 1.00 86.31 74 PHE A O 1
ATOM 629 N N . PHE A 1 75 ? -6.784 -26.567 -24.889 1.00 85.69 75 PHE A N 1
ATOM 630 C CA . PHE A 1 75 ? -7.756 -27.147 -25.817 1.00 85.69 75 PHE A CA 1
ATOM 631 C C . PHE A 1 75 ? -7.244 -28.424 -26.499 1.00 85.69 75 PHE A C 1
ATOM 633 O O . PHE A 1 75 ? -7.993 -29.394 -26.583 1.00 85.69 75 PHE A O 1
ATOM 640 N N . ASN A 1 76 ? -5.965 -28.479 -26.884 1.00 81.81 76 ASN A N 1
ATOM 641 C CA . ASN A 1 76 ? -5.351 -29.697 -27.423 1.00 81.81 76 ASN A CA 1
ATOM 642 C C . ASN A 1 76 ? -5.294 -30.847 -26.412 1.00 81.81 76 ASN A C 1
ATOM 644 O O . ASN A 1 76 ? -5.387 -32.008 -26.803 1.00 81.81 76 ASN A O 1
ATOM 648 N N . SER A 1 77 ? -5.167 -30.548 -25.115 1.00 81.81 77 SER A N 1
ATOM 649 C CA . SER A 1 77 ? -5.231 -31.582 -24.076 1.00 81.81 77 SER A CA 1
ATOM 650 C C . SER A 1 77 ? -6.619 -32.224 -23.959 1.00 81.81 77 SER A C 1
ATOM 652 O O . SER A 1 77 ? -6.707 -33.385 -23.572 1.00 81.81 77 SER A O 1
ATOM 654 N N . PHE A 1 78 ? -7.689 -31.518 -24.353 1.00 79.44 78 PHE A N 1
ATOM 655 C CA . PHE A 1 78 ? -9.044 -32.081 -24.414 1.00 79.44 78 PHE A CA 1
ATOM 656 C C . PHE A 1 78 ? -9.318 -32.842 -25.705 1.00 79.44 78 PHE A C 1
ATOM 658 O O . PHE A 1 78 ? -10.030 -33.843 -25.675 1.00 79.44 78 PHE A O 1
ATOM 665 N N . THR A 1 79 ? -8.780 -32.382 -26.836 1.00 74.94 79 THR A N 1
ATOM 666 C CA . THR A 1 79 ? -9.003 -33.036 -28.134 1.00 74.94 79 THR A CA 1
ATOM 667 C C . THR A 1 79 ? -8.119 -34.254 -28.369 1.00 74.94 79 THR A C 1
ATOM 669 O O . THR A 1 79 ? -8.325 -34.920 -29.376 1.00 74.94 79 THR A O 1
ATOM 672 N N . GLY A 1 80 ? -7.209 -34.584 -27.440 1.00 61.59 80 GLY A N 1
ATOM 673 C CA . GLY A 1 80 ? -6.572 -35.898 -27.334 1.00 61.59 80 GLY A CA 1
ATOM 674 C C . GLY A 1 80 ? -6.150 -36.467 -28.683 1.00 61.59 80 GLY A C 1
ATOM 675 O O . GLY A 1 80 ? -6.685 -37.488 -29.103 1.00 61.59 80 GLY A O 1
ATOM 676 N N . ASN A 1 81 ? -5.234 -35.788 -29.377 1.00 58.88 81 ASN A N 1
ATOM 677 C CA . ASN A 1 81 ? -4.667 -36.317 -30.613 1.00 58.88 81 ASN A CA 1
ATOM 678 C C . ASN A 1 81 ? -3.899 -37.610 -30.270 1.00 58.88 81 ASN A C 1
ATOM 680 O O . ASN A 1 81 ? -2.804 -37.550 -29.705 1.00 58.88 81 ASN A O 1
ATOM 684 N N . LYS A 1 82 ? -4.533 -38.758 -30.528 1.00 48.19 82 LYS A N 1
ATOM 685 C CA . LYS A 1 82 ? -3.878 -40.056 -30.706 1.00 48.19 82 LYS A CA 1
ATOM 686 C C . LYS A 1 82 ? -3.299 -40.130 -32.109 1.00 48.19 82 LYS A C 1
ATOM 688 O O . LYS A 1 82 ? -4.003 -39.683 -33.039 1.00 48.19 82 LYS A O 1
#